Protein AF-A0A6I1QS81-F1 (afdb_monomer)

pLDDT: mean 92.72, std 11.98, range [36.41, 98.69]

Solvent-accessible surface area (backbone atoms only — not comparable to full-atom values): 6013 Å² total; per-residue (Å²): 100,91,69,69,66,54,77,91,35,38,66,31,37,42,36,33,26,29,84,84,58,79,91,72,68,74,64,54,65,45,45,77,70,64,49,77,87,42,48,73,48,79,49,69,44,84,90,55,89,92,55,81,72,78,38,78,48,76,50,73,44,64,69,70,91,71,56,76,88,75,58,66,82,88,60,61,80,85,49,32,75,80,41,61,78,68,54,47,74,80,53,125

Nearest PDB structures (foldseek):
  1xho-assembly1_B  TM=9.946E-01  e=6.847E-09  Acetivibrio thermocellus
  1ufy-assembly1_A  TM=9.791E-01  e=2.152E-08  Thermus thermophilus HB8
  8cuv-assembly1_B  TM=9.773E-01  e=7.736E-08  synthetic construct
  4zk7-assembly1_F  TM=9.861E-01  e=1.326E-07  Thermus thermophilus HB8
  1ui9-assembly1_A  TM=9.748E-01  e=3.183E-07  Thermus thermophilus

Structure (mmCIF, N/CA/C/O backbone):
data_AF-A0A6I1QS81-F1
#
_entry.id   AF-A0A6I1QS81-F1
#
loop_
_atom_site.group_PDB
_atom_site.id
_atom_site.type_symbol
_atom_site.label_atom_id
_atom_site.label_alt_id
_atom_site.label_comp_id
_atom_site.label_asym_id
_atom_site.label_entity_id
_atom_site.label_seq_id
_atom_site.pdbx_PDB_ins_code
_atom_site.Cartn_x
_atom_site.Cartn_y
_atom_site.Cartn_z
_atom_site.occupancy
_atom_site.B_iso_or_equiv
_atom_site.auth_seq_id
_atom_site.auth_comp_id
_atom_site.auth_asym_id
_atom_site.auth_atom_id
_atom_site.pdbx_PDB_model_num
ATOM 1 N N . GLU A 1 1 ? 1.745 -7.020 12.678 1.00 84.50 1 GLU A N 1
ATOM 2 C CA . GLU A 1 1 ? 2.937 -7.299 13.515 1.00 84.50 1 GLU A CA 1
ATOM 3 C C . GLU A 1 1 ? 3.742 -6.044 13.838 1.00 84.50 1 GLU A C 1
ATOM 5 O O . GLU A 1 1 ? 3.631 -5.601 14.966 1.00 84.50 1 GLU A O 1
ATOM 10 N N . ALA A 1 2 ? 4.465 -5.420 12.893 1.00 93.56 2 ALA A N 1
ATOM 11 C CA . ALA A 1 2 ? 5.361 -4.279 13.184 1.00 93.56 2 ALA A CA 1
ATOM 12 C C . ALA A 1 2 ? 4.717 -3.092 13.937 1.00 93.56 2 ALA A C 1
ATOM 14 O O . ALA A 1 2 ? 5.396 -2.418 14.696 1.00 93.56 2 ALA A O 1
ATOM 15 N N . ASN A 1 3 ? 3.414 -2.865 13.742 1.00 95.25 3 ASN A N 1
ATOM 16 C CA . ASN A 1 3 ? 2.641 -1.813 14.416 1.00 95.25 3 ASN A CA 1
ATOM 17 C C . ASN A 1 3 ? 1.587 -2.363 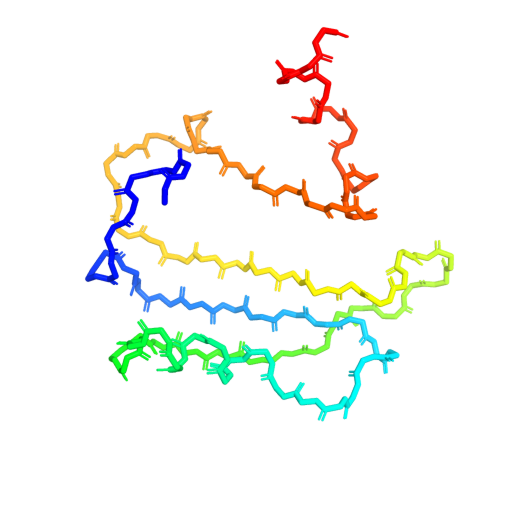15.393 1.00 95.25 3 ASN A C 1
ATOM 19 O O . ASN A 1 3 ? 0.690 -1.632 15.783 1.00 95.25 3 ASN A O 1
ATOM 23 N N . GLY A 1 4 ? 1.602 -3.666 15.706 1.00 94.06 4 GLY A N 1
ATOM 24 C CA . GLY A 1 4 ? 0.610 -4.272 16.610 1.00 94.06 4 GLY A CA 1
ATOM 25 C C . GLY A 1 4 ? -0.859 -4.222 16.14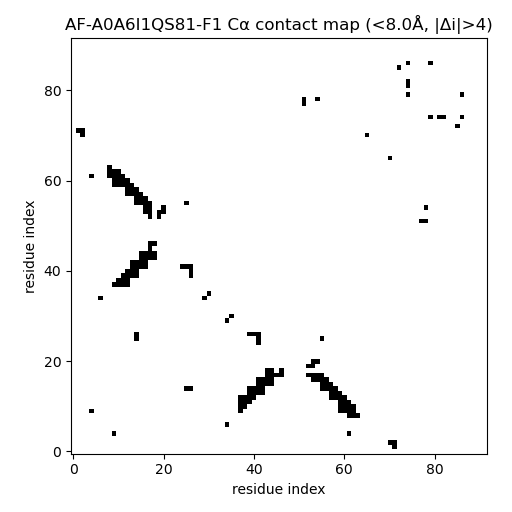9 1.00 94.06 4 GLY A C 1
ATOM 26 O O . GLY A 1 4 ? -1.733 -4.523 16.944 1.00 94.06 4 GLY A O 1
ATOM 27 N N . ILE A 1 5 ? -1.133 -3.860 14.890 1.00 93.31 5 ILE A N 1
ATOM 28 C CA . ILE A 1 5 ? -2.489 -3.685 14.335 1.00 93.31 5 ILE A CA 1
ATOM 29 C C . ILE A 1 5 ? -3.253 -5.020 14.281 1.00 93.31 5 ILE A C 1
ATOM 31 O O . ILE A 1 5 ? -2.747 -5.977 13.676 1.00 93.31 5 ILE A O 1
ATOM 35 N N . ALA A 1 6 ? -4.469 -5.058 14.837 1.00 93.31 6 ALA A N 1
ATOM 36 C CA . ALA A 1 6 ? -5.443 -6.124 14.610 1.00 93.31 6 ALA A CA 1
ATOM 37 C C . ALA A 1 6 ? -6.313 -5.811 13.378 1.00 93.31 6 ALA A C 1
ATOM 39 O O . ALA A 1 6 ? -6.424 -4.662 12.960 1.00 93.31 6 ALA A O 1
ATOM 40 N N . THR A 1 7 ? -6.934 -6.828 12.769 1.00 92.81 7 THR A N 1
ATOM 41 C CA . THR A 1 7 ? -7.773 -6.629 11.569 1.00 92.81 7 THR A CA 1
ATOM 42 C C . THR A 1 7 ? -8.932 -5.661 11.827 1.00 92.81 7 THR A C 1
ATOM 44 O O . THR A 1 7 ? -9.224 -4.836 10.965 1.00 92.81 7 THR A O 1
ATOM 47 N N . ASP A 1 8 ? -9.535 -5.717 13.016 1.00 94.31 8 ASP A N 1
ATOM 48 C CA . ASP A 1 8 ? -10.686 -4.887 13.404 1.00 94.31 8 ASP A CA 1
ATOM 49 C C . ASP A 1 8 ? -10.336 -3.392 13.513 1.00 94.31 8 ASP A C 1
ATOM 51 O O . ASP A 1 8 ? -11.212 -2.533 13.425 1.00 94.31 8 ASP A O 1
ATOM 55 N N . ASP A 1 9 ? -9.047 -3.062 13.631 1.00 95.75 9 ASP A N 1
ATOM 56 C CA . ASP A 1 9 ? -8.567 -1.680 13.667 1.00 95.75 9 ASP A CA 1
ATOM 57 C C . ASP A 1 9 ? -8.419 -1.076 12.259 1.00 95.75 9 ASP A C 1
ATOM 59 O O . ASP A 1 9 ? -8.159 0.121 12.110 1.00 95.75 9 ASP A O 1
ATOM 63 N N . ILE A 1 10 ? -8.547 -1.878 11.197 1.00 97.06 10 ILE A N 1
ATOM 64 C CA . ILE A 1 10 ? -8.281 -1.451 9.820 1.00 97.06 10 ILE A CA 1
ATOM 65 C C . ILE A 1 10 ? -9.557 -0.887 9.196 1.00 97.06 10 ILE A C 1
ATOM 67 O O . ILE A 1 10 ? -10.457 -1.620 8.795 1.00 97.06 10 ILE A O 1
ATOM 71 N N . ALA A 1 11 ? -9.601 0.433 9.027 1.00 96.88 11 ALA A N 1
ATOM 72 C CA . ALA A 1 11 ? -10.724 1.105 8.382 1.00 96.88 11 ALA A CA 1
ATOM 73 C C . ALA A 1 11 ? -10.758 0.848 6.864 1.00 96.88 11 ALA A C 1
ATOM 75 O O . ALA A 1 11 ? -11.819 0.627 6.281 1.00 96.88 11 ALA A O 1
ATOM 76 N N . SER A 1 12 ? -9.600 0.903 6.197 1.00 98.38 12 SER A N 1
ATOM 77 C CA . SER A 1 12 ? -9.494 0.621 4.760 1.00 98.38 12 SER A CA 1
ATOM 78 C C . SER A 1 12 ? -8.062 0.333 4.317 1.00 98.38 12 SER A C 1
ATOM 80 O O . SER A 1 12 ? -7.095 0.698 4.991 1.00 98.38 12 SER A O 1
ATOM 82 N N . ALA A 1 13 ? -7.929 -0.273 3.137 1.00 98.44 13 ALA A N 1
ATOM 83 C CA . ALA A 1 13 ? -6.654 -0.505 2.478 1.00 98.44 13 ALA A CA 1
ATOM 84 C C . ALA A 1 13 ? -6.700 -0.117 0.995 1.00 98.44 13 ALA A C 1
ATOM 86 O O . ALA A 1 13 ? -7.565 -0.570 0.240 1.00 98.44 13 ALA A O 1
ATOM 87 N N . LEU A 1 14 ? -5.725 0.689 0.575 1.00 98.69 14 LEU A N 1
ATOM 88 C CA . LEU A 1 14 ? -5.464 0.992 -0.828 1.00 98.69 14 LEU A CA 1
ATOM 89 C C . LEU A 1 14 ? -4.219 0.234 -1.280 1.00 98.69 14 LEU A C 1
ATOM 91 O O . LEU A 1 14 ? -3.150 0.361 -0.680 1.00 98.69 14 LEU A O 1
ATOM 95 N N . PHE A 1 15 ? -4.352 -0.524 -2.360 1.00 98.62 15 PHE A N 1
ATOM 96 C CA . PHE A 1 15 ? -3.255 -1.228 -3.009 1.00 98.62 15 PHE A CA 1
ATOM 97 C C . PHE A 1 15 ? -2.937 -0.529 -4.327 1.00 98.62 15 PHE A C 1
ATOM 99 O O . PHE A 1 15 ? -3.831 -0.367 -5.157 1.00 98.62 15 PHE A O 1
ATOM 106 N N . SER A 1 16 ? -1.679 -0.155 -4.554 1.00 98.56 16 SER A N 1
ATOM 107 C CA . SER A 1 16 ? -1.227 0.303 -5.872 1.00 98.56 16 SER A CA 1
ATOM 108 C C . SER A 1 16 ? -0.181 -0.646 -6.440 1.00 98.56 16 SER A C 1
ATOM 110 O O . SER A 1 16 ? 0.613 -1.244 -5.712 1.00 98.56 16 SER A O 1
ATOM 112 N N . THR A 1 17 ? -0.197 -0.816 -7.757 1.00 98.62 17 THR A N 1
ATOM 113 C CA . THR A 1 17 ? 0.783 -1.628 -8.488 1.00 98.62 17 THR A CA 1
ATOM 114 C C . THR A 1 17 ? 1.416 -0.813 -9.597 1.00 98.62 17 THR A C 1
ATOM 116 O O . THR A 1 17 ? 0.775 0.061 -10.177 1.00 98.62 17 THR A O 1
ATOM 119 N N . THR A 1 18 ? 2.662 -1.099 -9.947 1.00 98.44 18 THR A N 1
ATOM 120 C CA . THR A 1 18 ? 3.181 -0.663 -11.245 1.00 98.44 18 THR A CA 1
ATOM 121 C C . THR A 1 18 ? 2.433 -1.359 -12.383 1.00 98.44 18 THR A C 1
ATOM 123 O O . THR A 1 18 ? 1.936 -2.471 -12.228 1.00 98.44 18 THR A O 1
ATOM 126 N 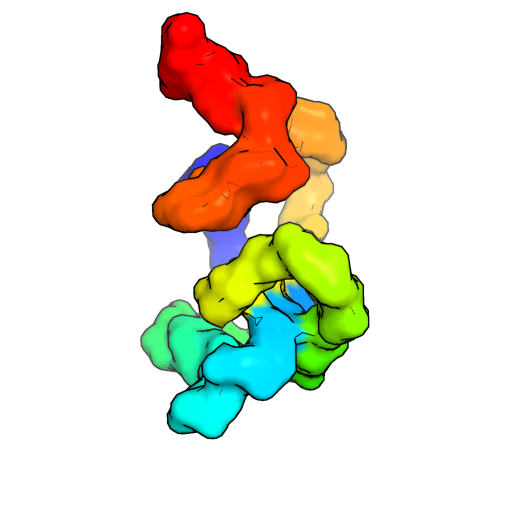N . GLN A 1 19 ? 2.342 -0.701 -13.541 1.00 98.00 19 GLN A N 1
ATOM 127 C CA . GLN A 1 19 ? 1.551 -1.189 -14.682 1.00 98.00 19 GLN A CA 1
ATOM 128 C C . GLN A 1 19 ? 2.097 -2.480 -15.320 1.00 98.00 19 GLN A C 1
ATOM 130 O O . GLN A 1 19 ? 1.409 -3.113 -16.114 1.00 98.00 19 GLN A O 1
ATOM 135 N N . ASP A 1 20 ? 3.323 -2.880 -14.979 1.00 97.75 20 ASP A N 1
ATOM 136 C CA . ASP A 1 20 ? 3.932 -4.147 -15.389 1.00 97.75 20 ASP A CA 1
ATOM 137 C C . ASP A 1 20 ? 3.497 -5.352 -14.525 1.00 97.75 20 ASP A C 1
ATOM 139 O O . ASP A 1 20 ? 3.928 -6.473 -14.785 1.00 97.75 20 ASP A O 1
ATOM 143 N N . LEU A 1 21 ? 2.605 -5.148 -13.545 1.00 98.06 21 LEU A N 1
ATOM 144 C CA . LEU A 1 21 ? 1.933 -6.199 -12.777 1.00 98.06 21 LEU A CA 1
ATOM 145 C C . LEU A 1 21 ? 0.460 -6.310 -13.188 1.00 98.06 21 LEU A C 1
ATOM 147 O O . LEU A 1 21 ? -0.341 -5.419 -12.914 1.00 98.06 21 LEU A O 1
ATOM 151 N N . ASN A 1 22 ? 0.093 -7.430 -13.808 1.00 96.81 22 ASN A N 1
ATOM 152 C CA . ASN A 1 22 ? -1.266 -7.666 -14.310 1.00 96.81 22 ASN A CA 1
ATOM 153 C C . ASN A 1 22 ? -1.766 -9.109 -14.114 1.00 96.81 22 ASN A C 1
ATOM 155 O O . ASN A 1 22 ? -2.754 -9.502 -14.727 1.00 96.81 22 ASN A O 1
ATOM 159 N N . ALA A 1 23 ? -1.079 -9.903 -13.289 1.00 97.69 23 ALA A N 1
ATOM 160 C CA . ALA A 1 23 ? -1.400 -11.317 -13.108 1.00 97.69 23 ALA A CA 1
ATOM 161 C C . ALA A 1 23 ? -2.587 -11.562 -12.158 1.00 97.69 23 ALA A C 1
ATOM 163 O O . ALA A 1 23 ? -3.277 -12.560 -12.320 1.00 97.69 23 ALA A O 1
ATOM 164 N N . GLU A 1 24 ? -2.805 -10.686 -11.170 1.00 97.12 24 GLU A N 1
ATOM 165 C CA . GLU A 1 24 ? -3.869 -10.809 -10.160 1.00 97.12 24 GLU A CA 1
ATOM 166 C C . GLU A 1 24 ? -4.078 -9.471 -9.422 1.00 97.12 24 GLU A C 1
ATOM 168 O O . GLU A 1 24 ? -3.171 -8.633 -9.364 1.00 97.12 24 GLU A O 1
ATOM 173 N N . PHE A 1 25 ? -5.252 -9.277 -8.815 1.00 97.75 25 PHE A N 1
ATOM 174 C CA . PHE A 1 25 ? -5.526 -8.177 -7.897 1.00 97.75 25 PHE A CA 1
ATOM 175 C C . PHE A 1 25 ? -4.848 -8.383 -6.529 1.00 97.75 25 PHE A C 1
ATOM 177 O O . PHE A 1 25 ? -5.121 -9.369 -5.840 1.00 97.75 25 PHE A O 1
ATOM 184 N N . PRO A 1 26 ? -4.073 -7.400 -6.029 1.00 97.38 26 PRO A N 1
ATOM 185 C CA . PRO A 1 26 ? -3.477 -7.451 -4.689 1.00 97.38 26 PRO A CA 1
ATOM 186 C C . PRO A 1 26 ? -4.460 -7.737 -3.546 1.00 97.38 26 PRO A C 1
ATOM 188 O O . PRO A 1 26 ? -4.106 -8.398 -2.570 1.00 97.38 26 PRO A O 1
ATOM 191 N N . ALA A 1 27 ? -5.695 -7.240 -3.662 1.00 97.25 27 ALA A N 1
ATOM 192 C CA . ALA A 1 27 ? -6.719 -7.371 -2.629 1.00 97.25 27 ALA A CA 1
ATOM 193 C C . ALA A 1 27 ? -7.129 -8.829 -2.351 1.00 97.25 27 ALA A C 1
ATOM 195 O O . ALA A 1 27 ? -7.620 -9.109 -1.256 1.00 97.25 27 ALA A O 1
ATOM 196 N N . VAL A 1 28 ? -6.894 -9.765 -3.282 1.00 97.00 28 VAL A N 1
ATOM 197 C CA . VAL A 1 28 ? -7.165 -11.199 -3.069 1.00 97.0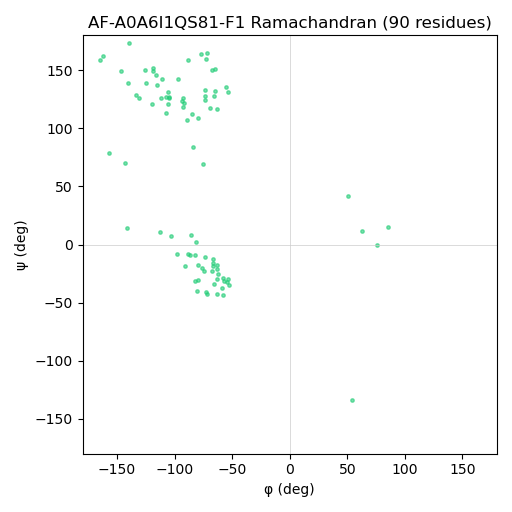0 28 VAL A CA 1
ATOM 198 C C . VAL A 1 28 ? -6.391 -11.719 -1.857 1.00 97.00 28 VAL A C 1
ATOM 200 O O . VAL A 1 28 ? -6.981 -12.338 -0.975 1.00 97.00 28 VAL A O 1
ATOM 203 N N . ALA A 1 29 ? -5.115 -11.346 -1.720 1.00 95.69 29 ALA A N 1
ATOM 204 C CA . ALA A 1 29 ? -4.291 -11.757 -0.584 1.00 95.69 29 ALA A CA 1
ATOM 205 C C . ALA A 1 29 ? -4.814 -11.227 0.766 1.00 95.69 29 ALA A C 1
ATOM 207 O O . ALA A 1 29 ? -4.614 -11.859 1.803 1.00 95.69 29 ALA A O 1
ATOM 208 N N . ALA A 1 30 ? -5.479 -10.067 0.782 1.00 95.44 30 ALA A N 1
ATOM 209 C CA . ALA A 1 30 ? -6.126 -9.552 1.989 1.00 95.44 30 ALA A CA 1
ATOM 210 C C . ALA A 1 30 ? -7.397 -10.350 2.324 1.00 95.44 30 ALA A C 1
ATOM 212 O O . ALA A 1 30 ? -7.622 -10.700 3.483 1.00 95.44 30 ALA A O 1
ATOM 213 N N . ARG A 1 31 ? -8.195 -10.713 1.310 1.00 94.94 31 ARG A N 1
ATOM 214 C CA . ARG A 1 31 ? -9.390 -11.554 1.484 1.00 94.94 31 ARG A CA 1
ATOM 215 C C . ARG A 1 31 ? -9.053 -12.950 1.992 1.00 94.94 31 ARG A C 1
ATOM 217 O O . ARG A 1 31 ? -9.699 -13.415 2.924 1.00 94.94 31 ARG A O 1
ATOM 224 N N . GLU A 1 32 ? -8.006 -13.574 1.463 1.00 96.00 32 GLU A N 1
ATOM 225 C CA . GLU A 1 32 ? -7.508 -14.872 1.942 1.00 96.00 32 GLU A CA 1
ATOM 226 C C . GLU A 1 32 ? -7.015 -14.820 3.396 1.00 96.00 32 GLU A C 1
ATOM 228 O O . GLU A 1 32 ? -7.059 -15.822 4.105 1.00 96.00 32 GLU A O 1
ATOM 233 N N . ARG A 1 33 ? -6.599 -13.638 3.871 1.00 91.38 33 ARG A N 1
ATOM 234 C CA . ARG A 1 33 ? -6.260 -13.386 5.280 1.00 91.38 33 ARG A CA 1
ATOM 235 C C . ARG A 1 33 ? -7.454 -13.008 6.159 1.00 91.38 33 ARG A C 1
ATOM 237 O O . ARG A 1 33 ? -7.258 -12.645 7.315 1.00 91.38 33 ARG A O 1
ATOM 244 N N . GLY A 1 34 ? -8.676 -13.094 5.639 1.00 93.81 34 GLY A N 1
ATOM 245 C CA . GLY A 1 34 ? -9.898 -12.869 6.407 1.00 93.81 34 GLY A CA 1
ATOM 246 C C . GLY A 1 34 ? -10.334 -11.409 6.517 1.00 93.81 34 GLY A C 1
ATOM 247 O O . GLY A 1 34 ? -11.201 -11.113 7.333 1.00 93.81 34 GLY A O 1
ATOM 248 N N . TRP A 1 35 ? -9.793 -10.494 5.703 1.00 95.19 35 TRP A N 1
ATOM 249 C CA . TRP A 1 35 ? -10.236 -9.091 5.665 1.00 95.19 35 TRP A CA 1
ATOM 250 C C . TRP A 1 35 ? -11.573 -8.971 4.925 1.00 95.19 35 TRP A C 1
ATOM 252 O O . TRP A 1 35 ? -11.643 -8.500 3.789 1.00 95.19 35 TRP A O 1
ATOM 262 N N . THR A 1 36 ? -12.629 -9.484 5.545 1.00 92.88 36 THR A N 1
ATOM 263 C CA . THR A 1 36 ? -13.964 -9.609 4.951 1.00 92.88 36 THR A CA 1
ATOM 264 C C . THR A 1 36 ? -14.740 -8.295 4.999 1.00 92.88 36 THR A C 1
ATOM 266 O O . THR A 1 36 ? -15.341 -7.930 3.988 1.00 92.88 36 THR A O 1
ATOM 269 N N . ASP A 1 37 ? -14.628 -7.555 6.105 1.00 94.00 37 ASP A N 1
ATOM 270 C CA . ASP A 1 37 ? -15.349 -6.294 6.343 1.00 94.00 37 ASP A CA 1
ATOM 271 C C . ASP A 1 37 ? -14.523 -5.028 6.041 1.00 94.00 37 ASP A C 1
ATOM 273 O O . ASP A 1 37 ? -15.054 -3.919 6.008 1.00 94.00 37 ASP A O 1
ATOM 277 N N . VAL A 1 38 ? -13.222 -5.175 5.771 1.00 97.19 38 VAL A N 1
ATOM 278 C CA . VAL A 1 38 ? -12.336 -4.047 5.444 1.00 97.19 38 VAL A CA 1
ATOM 279 C C . VAL A 1 38 ? -12.620 -3.544 4.025 1.00 97.19 38 VAL A C 1
ATOM 281 O O . VAL A 1 38 ? -12.657 -4.322 3.067 1.00 97.19 38 VAL A O 1
ATOM 284 N N . ALA A 1 39 ? -12.746 -2.226 3.853 1.00 97.81 39 ALA A N 1
ATOM 285 C CA . ALA A 1 39 ? -12.850 -1.614 2.531 1.00 97.81 39 ALA A CA 1
ATOM 286 C C . ALA A 1 39 ? -11.513 -1.724 1.771 1.00 97.81 39 ALA A C 1
ATOM 288 O O . ALA A 1 39 ? -10.501 -1.165 2.198 1.00 97.81 39 ALA A O 1
ATOM 289 N N . LEU A 1 40 ? -11.507 -2.432 0.635 1.00 98.38 40 LEU A N 1
ATOM 290 C CA . LEU A 1 40 ? -10.318 -2.658 -0.198 1.00 98.38 40 LEU A CA 1
ATOM 291 C C . LEU A 1 40 ? -10.479 -1.989 -1.564 1.00 98.38 40 LEU A C 1
ATOM 293 O O . LEU A 1 40 ? -11.525 -2.120 -2.199 1.00 98.38 40 LEU A O 1
ATOM 297 N N . MET A 1 41 ? -9.425 -1.342 -2.057 1.00 98.56 41 MET A N 1
ATOM 298 C CA . MET A 1 41 ? -9.390 -0.778 -3.409 1.00 98.56 41 MET A CA 1
ATOM 299 C C . MET A 1 41 ? -8.018 -0.994 -4.043 1.00 98.56 41 MET A C 1
ATOM 301 O O . MET A 1 41 ? -6.991 -0.841 -3.385 1.00 98.56 41 MET A O 1
ATOM 305 N N . CYS A 1 42 ? -8.009 -1.343 -5.329 1.00 98.50 42 CYS A N 1
ATOM 306 C CA . CYS A 1 42 ? -6.793 -1.482 -6.124 1.00 98.50 42 CYS A CA 1
ATOM 307 C C . CYS A 1 42 ? -6.711 -0.371 -7.175 1.00 98.50 42 CYS A C 1
ATOM 309 O O . CYS A 1 42 ? -7.720 -0.014 -7.782 1.00 98.50 42 CYS A O 1
ATOM 311 N N . SER A 1 43 ? -5.506 0.130 -7.424 1.00 98.44 43 SER A N 1
ATOM 312 C CA . SER A 1 43 ? -5.197 1.053 -8.513 1.00 98.44 43 SER A CA 1
ATOM 313 C C . SER A 1 43 ? -3.852 0.712 -9.162 1.00 98.44 43 SER A C 1
ATOM 315 O O . SER A 1 43 ? -3.093 -0.142 -8.687 1.00 98.44 43 SER A O 1
ATOM 317 N N . HIS A 1 44 ? -3.546 1.403 -10.257 1.00 98.31 44 HIS A N 1
ATOM 318 C CA . HIS A 1 44 ? -2.184 1.477 -10.765 1.00 98.31 44 HIS A CA 1
ATOM 319 C C . HIS A 1 44 ? -1.510 2.756 -10.279 1.00 98.31 44 HIS A C 1
ATOM 321 O O . HIS A 1 44 ? -2.131 3.816 -10.205 1.00 98.31 44 HIS A O 1
ATOM 327 N N . GLU A 1 45 ? -0.227 2.634 -9.969 1.00 98.25 45 GLU A N 1
ATOM 328 C CA . GLU A 1 45 ? 0.651 3.746 -9.654 1.00 98.25 45 GLU A CA 1
ATOM 329 C C . GLU A 1 45 ? 0.990 4.550 -10.916 1.00 98.25 45 GLU A C 1
ATOM 331 O O . GLU A 1 45 ? 0.900 4.048 -12.045 1.00 98.25 45 GLU A O 1
ATOM 336 N N . MET A 1 46 ? 1.423 5.797 -10.726 1.00 97.88 46 MET A N 1
ATOM 337 C CA . MET A 1 46 ? 1.955 6.614 -11.813 1.00 97.88 46 MET A CA 1
ATOM 338 C C . MET A 1 46 ? 3.091 5.886 -12.555 1.00 97.88 46 MET A C 1
ATOM 340 O O . MET A 1 46 ? 4.047 5.396 -11.950 1.00 97.88 46 MET A O 1
ATOM 344 N N . ASN A 1 47 ? 3.015 5.856 -13.887 1.00 97.88 47 ASN A N 1
ATOM 345 C CA . ASN A 1 47 ? 4.044 5.258 -14.734 1.00 97.88 47 ASN A CA 1
ATOM 346 C C . ASN A 1 47 ? 5.180 6.261 -14.998 1.00 97.88 47 ASN A C 1
ATOM 348 O O . ASN A 1 47 ? 5.181 6.975 -16.00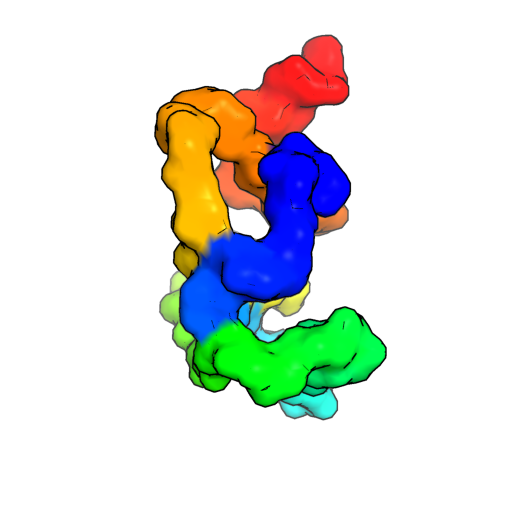2 1.00 97.88 47 ASN A O 1
ATOM 352 N N . VAL A 1 48 ? 6.121 6.345 -14.055 1.00 97.88 48 VAL A N 1
ATOM 353 C CA . VAL A 1 48 ? 7.274 7.256 -14.125 1.00 97.88 48 VAL A CA 1
ATOM 354 C C . VAL A 1 48 ? 8.489 6.537 -14.735 1.00 97.88 48 VAL A C 1
ATOM 356 O O . VAL A 1 48 ? 8.915 5.513 -14.187 1.00 97.88 48 VAL A O 1
ATOM 359 N N . PRO A 1 49 ? 9.099 7.048 -15.825 1.00 97.38 49 PRO A N 1
ATOM 360 C CA . PRO A 1 49 ? 10.310 6.460 -16.399 1.00 97.38 49 PRO A CA 1
ATOM 361 C C . PRO A 1 49 ? 11.447 6.331 -15.377 1.00 97.38 49 PRO A C 1
ATOM 363 O O . PRO A 1 49 ? 11.716 7.253 -14.612 1.00 97.38 49 PRO A O 1
ATOM 366 N N . GLY A 1 50 ? 12.117 5.176 -15.361 1.00 95.75 50 GLY A N 1
ATOM 367 C CA . GLY A 1 50 ? 13.212 4.886 -14.425 1.00 95.75 50 GLY A CA 1
ATOM 368 C C . GLY A 1 50 ? 12.776 4.565 -12.989 1.00 95.75 50 GLY A C 1
ATOM 369 O O . GLY A 1 50 ? 13.632 4.283 -12.153 1.00 95.75 50 GLY A O 1
ATOM 370 N N . SER A 1 51 ? 11.471 4.577 -12.690 1.00 96.62 51 SER A N 1
ATOM 371 C CA . SER A 1 51 ? 10.960 4.183 -11.374 1.00 96.62 51 SER A CA 1
ATOM 372 C C . SER A 1 51 ? 11.054 2.673 -11.127 1.00 96.62 51 SER A C 1
ATOM 374 O O . SER A 1 51 ? 11.263 1.866 -12.038 1.00 96.62 51 SER A O 1
ATOM 376 N N . LEU A 1 52 ? 10.908 2.289 -9.857 1.00 97.62 52 LEU A N 1
ATOM 377 C CA . LEU A 1 52 ? 10.966 0.895 -9.434 1.00 97.62 52 LEU A CA 1
ATOM 378 C C . LEU A 1 52 ? 9.831 0.082 -10.069 1.00 97.62 52 LEU A C 1
ATOM 380 O O . LEU A 1 52 ? 8.665 0.302 -9.752 1.00 97.62 52 LEU A O 1
ATOM 384 N N . ARG A 1 53 ? 10.208 -0.891 -10.899 1.00 97.62 53 ARG A N 1
ATOM 385 C CA . ARG A 1 53 ? 9.322 -1.858 -11.561 1.00 97.62 53 ARG A CA 1
ATOM 386 C C . ARG A 1 53 ? 8.841 -2.975 -10.639 1.00 97.62 53 ARG A C 1
ATOM 388 O O . ARG A 1 53 ? 9.463 -3.230 -9.608 1.00 97.62 53 ARG A O 1
ATOM 395 N N . MET A 1 54 ? 7.791 -3.688 -11.059 1.00 97.56 54 MET A N 1
ATOM 396 C CA . MET A 1 54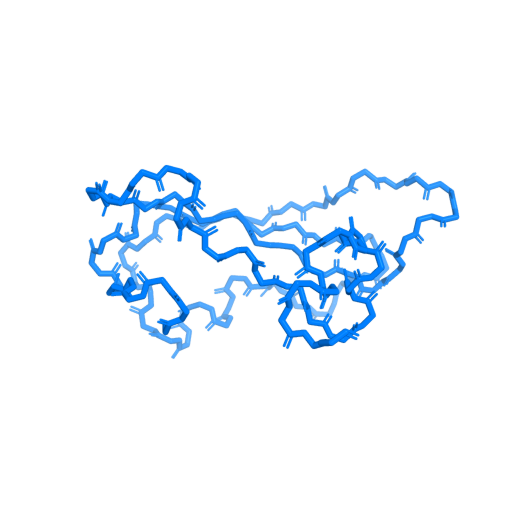 ? 7.233 -4.850 -10.348 1.00 97.56 54 MET A CA 1
ATOM 397 C C . MET A 1 54 ? 6.956 -4.559 -8.865 1.00 97.56 54 MET A C 1
ATOM 399 O O . MET A 1 54 ? 7.272 -5.358 -7.980 1.00 97.56 54 MET A O 1
ATOM 403 N N . CYS A 1 55 ? 6.412 -3.376 -8.584 1.00 98.19 55 CYS A N 1
ATOM 404 C CA . CYS A 1 55 ? 6.253 -2.870 -7.232 1.00 98.19 55 CYS A CA 1
ATOM 405 C C . CYS A 1 55 ? 4.775 -2.807 -6.846 1.00 98.19 55 CYS A C 1
ATOM 407 O O . CYS A 1 55 ? 3.969 -2.175 -7.527 1.00 98.19 55 CYS A O 1
ATOM 409 N N . LEU A 1 56 ? 4.453 -3.435 -5.716 1.00 98.31 56 LEU A N 1
ATOM 410 C CA . LEU A 1 56 ? 3.169 -3.345 -5.032 1.00 98.31 56 LEU A CA 1
ATOM 411 C C . LEU A 1 56 ? 3.349 -2.471 -3.790 1.00 98.31 56 LEU A C 1
ATOM 413 O O . LEU A 1 56 ? 4.281 -2.680 -3.010 1.00 98.31 56 LEU A O 1
ATOM 417 N N . ARG A 1 57 ? 2.455 -1.502 -3.605 1.00 98.56 57 ARG A N 1
ATOM 418 C CA . ARG A 1 57 ? 2.399 -0.618 -2.437 1.00 98.56 57 ARG A CA 1
ATOM 419 C C . ARG A 1 57 ? 1.069 -0.802 -1.726 1.00 98.56 57 ARG A C 1
ATOM 421 O O . ARG A 1 57 ? 0.058 -1.106 -2.357 1.00 98.56 57 ARG A O 1
ATOM 428 N N . VAL A 1 58 ? 1.086 -0.603 -0.413 1.00 98.25 58 VAL A N 1
ATOM 429 C CA . VAL A 1 58 ? -0.106 -0.678 0.433 1.00 98.25 58 VAL A CA 1
ATOM 430 C C . VAL A 1 58 ? -0.152 0.557 1.317 1.00 98.25 58 VAL A C 1
ATOM 432 O O . VAL A 1 58 ? 0.805 0.834 2.041 1.00 98.25 58 VAL A O 1
ATOM 435 N N . LEU A 1 59 ? -1.269 1.276 1.272 1.00 98.44 59 LEU A N 1
ATOM 436 C CA . LEU A 1 59 ? -1.637 2.271 2.270 1.00 98.44 59 LEU A CA 1
ATOM 437 C C . LEU A 1 59 ? -2.754 1.688 3.130 1.00 98.44 59 LEU A C 1
ATOM 439 O O . LEU A 1 59 ? -3.817 1.343 2.617 1.00 98.44 59 LEU A O 1
ATOM 443 N N . LEU A 1 60 ? -2.505 1.592 4.432 1.00 97.62 60 LEU A N 1
ATOM 444 C CA . LEU A 1 60 ? -3.499 1.174 5.415 1.00 97.62 60 LEU A CA 1
ATOM 445 C C . LEU A 1 60 ? -3.968 2.394 6.200 1.00 97.62 60 LEU A C 1
ATOM 447 O O . LEU A 1 60 ? -3.145 3.108 6.773 1.00 97.62 60 LEU A O 1
ATOM 451 N N . HIS A 1 61 ? -5.280 2.600 6.247 1.00 97.94 61 HIS A N 1
ATOM 452 C CA . HIS A 1 61 ? -5.901 3.496 7.212 1.00 97.94 61 HIS A CA 1
ATOM 453 C C . HIS A 1 61 ? -6.298 2.668 8.426 1.00 97.94 61 HIS A C 1
ATOM 455 O O . HIS A 1 61 ? -7.101 1.740 8.309 1.00 97.94 61 HIS A O 1
ATOM 461 N N . VAL A 1 62 ? -5.714 2.998 9.573 1.00 97.69 62 VAL A N 1
ATOM 462 C CA . VAL A 1 62 ? -5.909 2.265 10.823 1.00 97.69 62 VAL A CA 1
ATOM 463 C C . VAL A 1 62 ? -6.385 3.206 11.915 1.00 97.69 62 VAL A C 1
ATOM 465 O O . VAL A 1 62 ? -5.899 4.332 12.027 1.00 97.69 62 VAL A O 1
ATOM 468 N N . ASN A 1 63 ? -7.336 2.739 12.711 1.00 97.19 63 ASN A N 1
ATOM 469 C CA . ASN A 1 63 ? -7.749 3.392 13.939 1.00 97.19 63 ASN A CA 1
ATOM 470 C C . ASN A 1 63 ? -6.714 3.035 15.009 1.00 97.19 63 ASN A C 1
ATOM 472 O O . ASN A 1 63 ? -6.612 1.885 15.420 1.00 97.19 63 ASN A O 1
ATOM 476 N N . THR A 1 64 ? -5.886 3.994 15.414 1.00 96.62 64 THR A N 1
ATOM 477 C CA . THR A 1 64 ? -4.819 3.753 16.391 1.00 96.62 64 THR A CA 1
ATOM 478 C C . THR A 1 64 ? -4.590 4.981 17.258 1.00 96.62 64 THR A C 1
ATOM 480 O O . THR A 1 64 ? -4.764 6.111 16.807 1.00 96.62 64 THR A O 1
ATOM 483 N N . GLU A 1 65 ? -4.178 4.748 18.502 1.00 95.88 65 GLU A N 1
ATOM 484 C CA . GLU A 1 65 ? -3.729 5.794 19.425 1.00 95.88 65 GLU A CA 1
ATOM 485 C C . GLU A 1 65 ? -2.232 6.106 19.264 1.00 95.88 65 GLU A C 1
ATOM 487 O O . GLU A 1 65 ? -1.734 7.072 19.843 1.00 95.88 65 GLU A O 1
ATOM 492 N N . LEU A 1 66 ? -1.501 5.303 18.479 1.00 95.31 66 LEU A N 1
ATOM 493 C CA . LEU A 1 66 ? -0.085 5.542 18.231 1.00 95.31 66 LEU A CA 1
ATOM 494 C C . LEU A 1 66 ? 0.107 6.855 17.458 1.00 95.31 66 LEU A C 1
ATOM 496 O O . LEU A 1 66 ? -0.536 7.065 16.423 1.00 95.31 66 LEU A O 1
ATOM 500 N N . PRO A 1 67 ? 1.028 7.730 17.895 1.00 96.62 67 PRO A N 1
ATOM 501 C CA . PRO A 1 67 ? 1.381 8.902 17.116 1.00 96.62 67 PRO A CA 1
ATOM 502 C C . PRO A 1 67 ? 2.095 8.480 15.826 1.00 96.62 67 PRO A C 1
ATOM 504 O O . PRO A 1 67 ? 2.813 7.480 15.782 1.00 96.62 67 PRO A O 1
ATOM 507 N 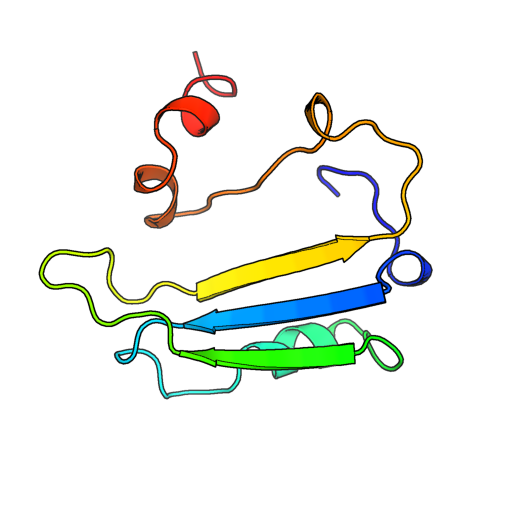N . ALA A 1 68 ? 1.937 9.277 14.768 1.00 94.12 68 ALA A N 1
ATOM 508 C CA . ALA A 1 68 ? 2.429 8.938 13.431 1.00 94.12 68 ALA A CA 1
ATOM 509 C C . ALA A 1 68 ? 3.944 8.656 13.370 1.00 94.12 68 ALA A C 1
ATOM 511 O O . ALA A 1 68 ? 4.385 7.831 12.576 1.00 94.12 68 ALA A O 1
ATOM 512 N N . GLU A 1 69 ? 4.742 9.310 14.215 1.00 94.44 69 GLU A N 1
ATOM 513 C CA . GLU A 1 69 ? 6.194 9.102 14.295 1.00 94.44 69 GLU A CA 1
ATOM 514 C C . GLU A 1 69 ? 6.595 7.722 14.839 1.00 94.44 69 GLU A C 1
ATOM 516 O O . GLU A 1 69 ? 7.685 7.245 14.541 1.00 94.44 69 GLU A O 1
ATOM 521 N N . GLN A 1 70 ? 5.709 7.061 15.590 1.00 94.81 70 GLN A N 1
ATOM 522 C CA . GLN A 1 70 ? 5.936 5.711 16.112 1.00 94.81 70 GLN A CA 1
ATOM 523 C C . GLN A 1 70 ? 5.490 4.621 15.131 1.00 94.81 70 GLN A C 1
ATOM 525 O O . GLN A 1 70 ? 5.778 3.444 15.349 1.00 94.81 70 GLN A O 1
ATOM 530 N N . LEU A 1 71 ? 4.809 4.985 14.037 1.00 95.31 71 LEU A N 1
ATOM 531 C CA . LEU A 1 71 ? 4.395 4.021 13.026 1.00 95.31 71 LEU A CA 1
ATOM 532 C C . LEU A 1 71 ? 5.590 3.560 12.183 1.00 95.31 71 LEU A C 1
ATOM 534 O O . LEU A 1 71 ? 6.284 4.327 11.507 1.00 95.31 71 LEU A O 1
ATOM 538 N N . VAL A 1 72 ? 5.778 2.247 12.158 1.00 95.31 72 VAL A N 1
ATOM 539 C CA . VAL A 1 72 ? 6.779 1.560 11.354 1.00 95.31 72 VAL A CA 1
ATOM 540 C C . VAL A 1 72 ? 6.217 1.312 9.957 1.00 95.31 72 VAL A C 1
ATOM 542 O O . VAL A 1 72 ? 5.303 0.510 9.751 1.00 95.31 72 VAL A O 1
ATOM 545 N N . HIS A 1 73 ? 6.795 1.984 8.964 1.00 95.69 73 HIS A N 1
ATOM 546 C CA . HIS A 1 73 ? 6.467 1.763 7.557 1.00 95.69 73 HIS A CA 1
ATOM 547 C C . HIS A 1 73 ? 7.412 0.719 6.969 1.00 95.69 73 HIS A C 1
ATOM 549 O O . HIS A 1 73 ? 8.628 0.907 6.971 1.00 95.69 73 HIS A O 1
ATOM 555 N N . VAL A 1 74 ? 6.852 -0.373 6.455 1.00 95.31 74 VAL A N 1
ATOM 556 C CA . VAL A 1 74 ? 7.627 -1.534 6.009 1.00 95.31 74 VAL A CA 1
ATOM 557 C C . VAL A 1 74 ? 7.951 -1.432 4.520 1.00 95.31 74 VAL A C 1
ATOM 559 O O . VAL A 1 74 ? 7.052 -1.331 3.687 1.00 95.31 74 VAL A O 1
ATOM 562 N N . TYR A 1 75 ? 9.238 -1.536 4.189 1.00 95.44 75 TYR A N 1
ATOM 563 C CA . TYR A 1 75 ? 9.745 -1.642 2.821 1.00 95.44 75 TYR A CA 1
ATOM 564 C C . TYR A 1 75 ? 10.496 -2.963 2.686 1.00 95.44 75 TYR A C 1
ATOM 566 O O . TYR A 1 75 ? 11.446 -3.219 3.420 1.00 95.44 75 TYR A O 1
ATOM 574 N N . ALA A 1 76 ? 10.061 -3.820 1.765 1.00 93.69 76 ALA A N 1
ATOM 575 C CA . ALA A 1 76 ? 10.605 -5.165 1.610 1.00 93.69 76 ALA A CA 1
ATOM 576 C C . ALA A 1 76 ? 11.236 -5.367 0.228 1.00 93.69 76 ALA A C 1
ATOM 578 O O . ALA A 1 76 ? 10.795 -4.792 -0.769 1.00 93.69 76 ALA A O 1
ATOM 579 N N . ARG A 1 77 ? 12.226 -6.267 0.151 1.00 94.38 77 ARG A N 1
ATOM 580 C CA . ARG A 1 77 ? 12.889 -6.668 -1.106 1.00 94.38 77 ARG A CA 1
ATOM 581 C C . ARG A 1 77 ? 13.414 -5.441 -1.865 1.00 94.38 77 ARG A C 1
ATOM 583 O O . ARG A 1 77 ? 14.016 -4.569 -1.258 1.00 94.38 77 ARG A O 1
ATOM 590 N N . GLY A 1 78 ? 13.173 -5.345 -3.173 1.00 93.44 78 GLY A N 1
ATOM 591 C CA . GLY A 1 78 ? 13.596 -4.201 -3.983 1.00 93.44 78 GLY A CA 1
ATOM 592 C C . GLY A 1 78 ? 12.957 -2.867 -3.582 1.00 93.44 78 GLY A C 1
ATOM 593 O O . GLY A 1 78 ? 13.501 -1.828 -3.929 1.00 93.44 78 GLY A O 1
ATOM 594 N N . ALA A 1 79 ? 11.853 -2.859 -2.823 1.00 96.00 79 ALA A N 1
ATOM 595 C CA . ALA A 1 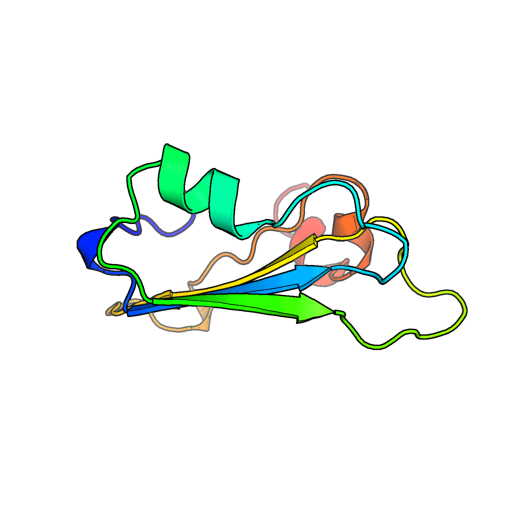79 ? 11.191 -1.622 -2.404 1.00 96.00 79 ALA A CA 1
ATOM 596 C C . ALA A 1 79 ? 11.948 -0.855 -1.308 1.00 96.00 79 ALA A C 1
ATOM 598 O O . ALA A 1 79 ? 11.625 0.303 -1.063 1.00 96.00 79 ALA A O 1
ATOM 599 N N . VAL A 1 80 ? 12.978 -1.450 -0.690 1.00 94.69 80 VAL A N 1
ATOM 600 C CA . VAL A 1 80 ? 13.858 -0.765 0.280 1.00 94.69 80 VAL A CA 1
ATOM 601 C C . VAL A 1 80 ? 14.467 0.520 -0.290 1.00 94.69 80 VAL A C 1
ATOM 603 O O . VAL A 1 80 ? 14.624 1.506 0.423 1.00 94.69 80 VAL A O 1
ATOM 606 N N . VAL A 1 81 ? 14.719 0.556 -1.602 1.00 93.88 81 VAL A N 1
ATOM 607 C CA . VAL A 1 81 ? 15.294 1.724 -2.289 1.00 93.88 81 VAL A CA 1
ATOM 608 C C . VAL A 1 81 ? 14.363 2.940 -2.302 1.00 93.88 81 VAL A C 1
ATOM 610 O O . VAL A 1 81 ? 14.817 4.044 -2.580 1.00 93.88 81 VAL A O 1
ATOM 613 N N . LEU A 1 82 ? 13.068 2.758 -2.015 1.00 93.25 82 LEU A N 1
ATOM 614 C CA . LEU A 1 82 ? 12.092 3.850 -1.977 1.00 93.25 82 LEU A CA 1
ATOM 615 C C . LEU A 1 82 ? 12.215 4.703 -0.707 1.00 93.25 82 LEU A C 1
ATOM 617 O O . LEU A 1 82 ? 11.737 5.835 -0.695 1.00 93.25 82 LEU A O 1
ATOM 621 N N . A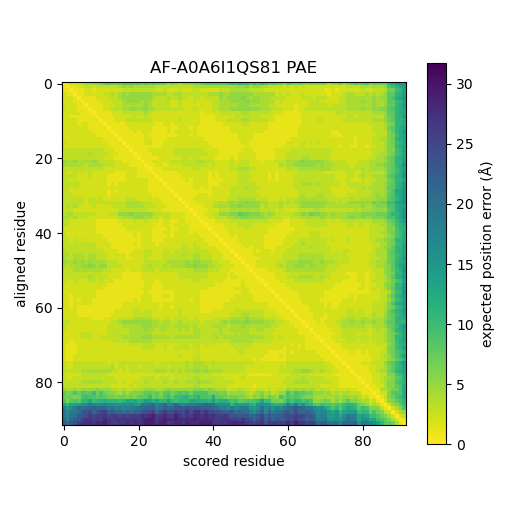RG A 1 83 ? 12.831 4.167 0.355 1.00 90.81 83 ARG A N 1
ATOM 622 C CA . ARG A 1 83 ? 13.079 4.863 1.624 1.00 90.81 83 ARG A CA 1
ATOM 623 C C . ARG A 1 83 ? 14.428 4.462 2.216 1.00 90.81 83 ARG A C 1
ATOM 625 O O . ARG A 1 83 ? 14.468 3.768 3.235 1.00 90.81 83 ARG A O 1
ATOM 632 N N . PRO A 1 84 ? 15.540 4.892 1.595 1.00 84.25 84 PRO A N 1
ATOM 633 C CA . PRO A 1 84 ? 16.877 4.583 2.102 1.00 84.25 84 PRO A CA 1
ATOM 634 C C . PRO A 1 84 ? 17.085 5.092 3.537 1.00 84.25 84 PRO A C 1
ATOM 636 O O . PRO A 1 84 ? 17.808 4.475 4.311 1.00 84.25 84 PRO A O 1
ATOM 639 N N . ASP A 1 85 ? 16.395 6.167 3.916 1.00 85.94 85 ASP A N 1
ATOM 640 C CA . ASP A 1 85 ? 16.390 6.730 5.264 1.00 85.94 85 ASP A CA 1
ATOM 641 C C . ASP A 1 85 ? 15.763 5.799 6.316 1.00 85.94 85 ASP A C 1
ATOM 643 O O . ASP A 1 85 ? 16.253 5.750 7.434 1.00 85.94 85 ASP A O 1
ATOM 647 N N . LYS A 1 86 ? 14.740 5.003 5.969 1.00 73.44 86 LYS A N 1
ATOM 648 C CA . LYS A 1 86 ? 14.062 4.101 6.926 1.00 73.44 86 LYS A CA 1
ATOM 649 C C . LYS A 1 86 ? 14.653 2.699 6.998 1.00 73.44 86 LYS A C 1
ATOM 651 O O . LYS A 1 86 ? 14.390 1.960 7.942 1.00 73.44 86 LYS A O 1
ATOM 656 N N . VAL A 1 87 ? 15.411 2.301 5.983 1.00 66.94 87 VAL A N 1
ATOM 657 C CA . VAL A 1 87 ? 16.016 0.963 5.919 1.00 66.94 87 VAL A CA 1
ATOM 658 C C . VAL A 1 87 ? 17.313 0.917 6.728 1.00 66.94 87 VAL A C 1
ATOM 660 O O . VAL A 1 87 ? 17.598 -0.103 7.350 1.00 66.94 87 VAL A O 1
ATOM 663 N N . ASN A 1 88 ? 18.040 2.034 6.798 1.00 57.06 88 ASN A N 1
ATOM 664 C CA . ASN A 1 88 ? 19.305 2.122 7.528 1.00 57.06 88 ASN A CA 1
ATOM 665 C C . ASN A 1 88 ? 19.125 2.290 9.050 1.00 57.06 88 ASN A C 1
ATOM 667 O O . ASN A 1 88 ? 20.038 1.983 9.805 1.00 57.06 88 ASN A O 1
ATOM 671 N N . GLU A 1 89 ? 17.949 2.699 9.536 1.00 51.88 89 GLU A N 1
ATOM 672 C CA . GLU A 1 89 ? 17.695 2.833 10.984 1.00 51.88 89 GLU A CA 1
ATOM 673 C C . GLU A 1 89 ? 17.517 1.480 11.703 1.00 51.88 89 GLU A C 1
ATOM 675 O O . GLU A 1 89 ? 17.775 1.379 12.900 1.00 51.88 89 GLU A O 1
ATOM 680 N N . ASN A 1 90 ? 17.150 0.413 10.981 1.00 44.84 90 ASN A N 1
ATOM 681 C CA . ASN A 1 90 ? 16.953 -0.934 11.544 1.00 44.84 90 ASN A CA 1
ATOM 682 C C . ASN A 1 90 ? 18.102 -1.911 11.250 1.00 44.84 90 ASN A C 1
ATOM 684 O O . ASN A 1 90 ? 18.007 -3.100 11.564 1.00 44.84 90 ASN A O 1
ATOM 688 N N . GLY A 1 91 ? 19.198 -1.435 10.663 1.00 45.81 91 GLY A N 1
ATOM 689 C CA . GLY A 1 91 ? 20.345 -2.275 10.353 1.00 45.81 91 GLY A CA 1
ATOM 690 C C . GLY A 1 91 ? 21.616 -1.461 10.236 1.00 45.81 91 GLY A C 1
ATOM 691 O O . GLY A 1 91 ? 22.021 -1.224 9.116 1.00 45.81 91 GLY A O 1
ATOM 692 N N . ARG A 1 92 ? 22.213 -1.084 11.376 1.00 36.41 92 ARG A N 1
ATOM 693 C CA . ARG A 1 92 ? 23.555 -0.476 11.514 1.00 36.41 92 ARG A CA 1
ATOM 694 C C . ARG A 1 92 ? 23.987 0.509 10.422 1.00 36.41 92 ARG A C 1
ATOM 696 O O . ARG A 1 92 ? 24.468 0.055 9.361 1.00 36.41 92 ARG A O 1
#

Sequence (92 aa):
EANGIATDDIASALFSTTQDLNAEFPAVAARERGWTDVALMCSHEMNVPGSLRMCLRVLLHVNTELPAEQLVHVYARGAVVLRPDKVNENGR

Radius of gyration: 14.44 Å; Cα contacts (8 Å, |Δi|>4): 99; chains: 1; bounding box: 39×24×36 Å

Secondary structure (DSSP, 8-state):
-TT---GGGEEEEEEEE-TT--SS-THHHHHHTT--SSEEEEEEPP--TTSPSS-EEEEEEE--SS-GGG------GGGGGG-HHHHGGG--

Mean predicted aligned error: 4.07 Å

Foldseek 3Di:
DLQPDDLVQWQAKEKEAAPLDDPDFPCVVVVVVVNPPHHYYYDYDDHDPPDDHGDMDMDTDGNDPDDPVSDQDDQDDPRCVVCVPNVVVVPD